Protein AF-A0A953QFN7-F1 (afdb_monomer_lite)

Sequence (109 aa):
MPQNYFYPYTQASRAEDKIPSMTYAILVENLIPLTDMGVIAPGNPITMLVAARLVDRTRIAQSGISAATIKRALGEYRAHPKAVFGIVKALEQALGVLARGPARAEAEA

Secondary structure (DSSP, 8-state):
--------HHHHHHHHTTGGGS-HHHHHHTHHHHHHTTSS-TT-HHHHHHHHHHT-HHHHHHTT--HHHHHHHHHHHHTSTT--HHHHHHHHHHHHHHHT-S--S-S--

pLDDT: mean 82.91, std 17.25, range [35.94, 97.12]

Foldseek 3Di:
DPPPPPDDPVVLVVVLVCLVVDQPLRLLVCVLVNLSNVNCAPPHVSVVVSLVQLLPLVSLLVRPDALVSLVVSLVVLVPRPRRDPSNNVSSVNSSVSRVCPPPDPPDDD

Radius of gyration: 15.21 Å; chains: 1; bounding box: 53×28×35 Å

Structure (mmCIF, N/CA/C/O backbone):
data_AF-A0A953QFN7-F1
#
_entry.id   AF-A0A953QFN7-F1
#
loop_
_atom_site.group_PDB
_atom_site.id
_atom_site.type_symbol
_atom_site.label_atom_id
_atom_site.label_alt_id
_atom_site.label_comp_id
_atom_site.label_asym_id
_atom_site.label_entity_id
_atom_site.label_seq_id
_atom_site.pdbx_PDB_ins_code
_atom_site.Cartn_x
_atom_site.Cartn_y
_atom_site.Cartn_z
_atom_site.occupancy
_atom_site.B_iso_or_equiv
_atom_site.auth_seq_id
_atom_site.auth_comp_id
_atom_site.auth_asym_id
_atom_site.auth_atom_id
_atom_site.pdbx_PDB_model_num
ATOM 1 N N . MET A 1 1 ? 23.139 6.203 -13.906 1.00 35.94 1 MET A N 1
ATOM 2 C CA . MET A 1 1 ? 23.116 4.732 -14.057 1.00 35.94 1 MET A CA 1
ATOM 3 C C . MET A 1 1 ? 21.763 4.243 -13.554 1.00 35.94 1 MET A C 1
ATOM 5 O O . MET A 1 1 ? 21.497 4.476 -12.380 1.00 35.94 1 MET A O 1
ATOM 9 N N . PRO A 1 2 ? 20.875 3.661 -14.376 1.00 39.25 2 PRO A N 1
ATOM 10 C CA . PRO A 1 2 ? 19.683 3.012 -13.839 1.00 39.25 2 PRO A CA 1
ATOM 11 C C . PRO A 1 2 ? 20.134 1.771 -13.058 1.00 39.25 2 PRO A C 1
ATOM 13 O O . PRO A 1 2 ? 20.810 0.906 -13.613 1.00 39.25 2 PRO A O 1
ATOM 16 N N . GLN A 1 3 ? 19.836 1.716 -11.757 1.00 38.84 3 GLN A N 1
ATOM 17 C CA . GLN A 1 3 ? 20.085 0.516 -10.963 1.00 38.84 3 GLN A CA 1
ATOM 18 C C . GLN A 1 3 ? 19.184 -0.599 -11.490 1.00 38.84 3 GLN A C 1
ATOM 20 O O . GLN A 1 3 ? 17.964 -0.580 -11.325 1.00 38.84 3 GLN A O 1
ATOM 25 N N . ASN A 1 4 ? 19.803 -1.550 -12.182 1.00 41.75 4 ASN A N 1
ATOM 26 C CA . ASN A 1 4 ? 19.145 -2.746 -12.663 1.00 41.75 4 ASN A CA 1
ATOM 27 C C . ASN A 1 4 ? 18.994 -3.686 -11.459 1.00 41.75 4 ASN A C 1
ATOM 29 O O . ASN A 1 4 ? 19.865 -4.510 -11.187 1.00 41.75 4 ASN A O 1
ATOM 33 N N . TYR A 1 5 ? 17.928 -3.489 -10.680 1.00 48.28 5 TYR A N 1
ATOM 34 C CA . TYR A 1 5 ? 17.570 -4.353 -9.558 1.00 48.28 5 TYR A CA 1
ATOM 35 C C . TYR A 1 5 ? 17.102 -5.707 -10.096 1.00 48.28 5 TYR A C 1
ATOM 37 O O . TYR A 1 5 ? 15.912 -5.973 -10.251 1.00 48.28 5 TYR A O 1
ATOM 45 N N . PHE A 1 6 ? 18.069 -6.551 -10.444 1.00 46.91 6 PHE A N 1
ATOM 46 C CA . PHE A 1 6 ? 17.843 -7.932 -10.833 1.00 46.91 6 PHE A CA 1
ATOM 47 C C . PHE A 1 6 ? 17.521 -8.725 -9.563 1.00 46.91 6 PHE A C 1
ATOM 49 O O . PHE A 1 6 ? 18.395 -9.317 -8.933 1.00 46.91 6 PHE A O 1
ATOM 56 N N . TYR A 1 7 ? 16.263 -8.681 -9.132 1.00 53.41 7 TYR A N 1
ATOM 57 C CA . TYR A 1 7 ? 15.794 -9.560 -8.072 1.00 53.41 7 TYR A CA 1
ATOM 58 C C . TYR A 1 7 ? 15.651 -10.974 -8.648 1.00 53.41 7 TYR A C 1
ATOM 60 O O . TYR A 1 7 ? 14.917 -11.163 -9.619 1.00 53.41 7 TYR A O 1
ATOM 68 N N . PRO A 1 8 ? 16.353 -11.984 -8.105 1.00 58.16 8 PRO A N 1
ATOM 69 C CA . PRO A 1 8 ? 16.196 -13.348 -8.582 1.00 58.16 8 PRO A CA 1
ATOM 70 C C . PRO A 1 8 ? 14.753 -13.808 -8.334 1.00 58.16 8 PRO A C 1
ATOM 72 O O . PRO A 1 8 ? 14.186 -13.531 -7.278 1.00 58.16 8 PRO A O 1
ATOM 75 N N . TYR A 1 9 ? 14.180 -14.543 -9.291 1.00 57.09 9 TYR A N 1
ATOM 76 C CA . TYR A 1 9 ? 12.810 -15.090 -9.269 1.00 57.09 9 TYR A CA 1
ATOM 77 C C . TYR A 1 9 ? 12.429 -15.758 -7.929 1.00 57.09 9 TYR A C 1
ATOM 79 O O . TYR A 1 9 ? 11.290 -15.687 -7.474 1.00 57.09 9 TYR A O 1
ATOM 87 N N . THR A 1 10 ? 13.414 -16.339 -7.238 1.00 64.06 10 THR A N 1
ATOM 88 C CA . THR A 1 10 ? 13.265 -16.961 -5.917 1.00 64.06 10 THR A CA 1
ATOM 89 C C . THR A 1 10 ? 12.910 -15.981 -4.797 1.00 64.06 10 THR A C 1
ATOM 91 O O . THR A 1 10 ? 12.255 -16.380 -3.839 1.00 64.06 10 THR A O 1
ATOM 94 N N . GLN A 1 11 ? 13.321 -14.714 -4.881 1.00 66.62 11 GLN A N 1
ATOM 95 C CA . GLN A 1 11 ? 12.973 -13.688 -3.895 1.00 66.62 11 GLN A CA 1
ATOM 96 C C . GLN A 1 11 ? 11.570 -13.126 -4.131 1.00 66.62 11 GLN A C 1
ATOM 98 O O . GLN A 1 11 ? 10.827 -12.975 -3.165 1.00 66.62 11 GLN A O 1
ATOM 103 N N . ALA A 1 12 ? 11.186 -12.899 -5.392 1.00 63.97 12 ALA A N 1
ATOM 104 C CA . ALA A 1 12 ? 9.841 -12.445 -5.749 1.00 63.97 12 ALA A CA 1
ATOM 105 C C . ALA A 1 12 ? 8.778 -13.478 -5.341 1.00 63.97 12 ALA A C 1
ATOM 107 O O . ALA A 1 12 ? 7.862 -13.152 -4.592 1.00 63.97 12 ALA A O 1
ATOM 108 N N . SER A 1 13 ? 8.974 -14.750 -5.700 1.00 67.81 13 SER A N 1
ATOM 109 C CA . SER A 1 13 ? 8.046 -15.833 -5.343 1.00 67.81 13 SER A CA 1
ATOM 110 C C . SER A 1 13 ? 7.926 -16.030 -3.820 1.00 67.81 13 SER A C 1
ATOM 112 O O . SER A 1 13 ? 6.826 -16.132 -3.287 1.00 67.81 13 SER A O 1
ATOM 114 N N . ARG A 1 14 ? 9.038 -15.948 -3.071 1.00 72.88 14 ARG A N 1
ATOM 115 C CA . ARG A 1 14 ? 9.002 -15.991 -1.594 1.00 72.88 14 ARG A CA 1
ATOM 116 C C . ARG A 1 14 ? 8.315 -14.780 -0.963 1.00 72.88 14 ARG A C 1
ATOM 118 O O . ARG A 1 14 ? 7.837 -14.877 0.167 1.00 72.88 14 ARG A O 1
ATOM 125 N N . ALA A 1 15 ? 8.345 -13.624 -1.622 1.00 73.31 15 ALA A N 1
ATOM 126 C CA . ALA A 1 15 ? 7.650 -12.432 -1.156 1.00 73.31 15 ALA A CA 1
ATOM 127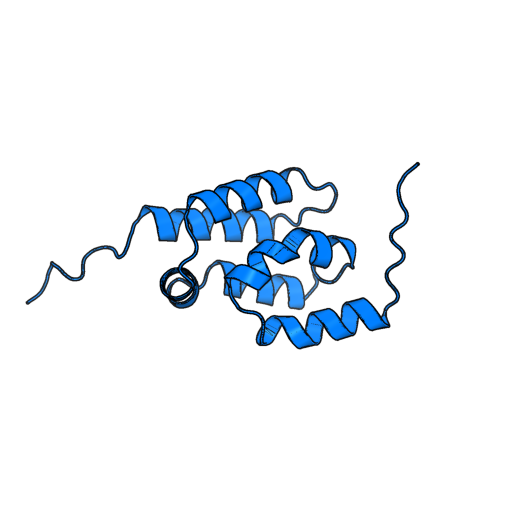 C C . ALA A 1 15 ? 6.142 -12.541 -1.423 1.00 73.31 15 ALA A C 1
ATOM 129 O O . ALA A 1 15 ? 5.357 -12.210 -0.535 1.00 73.31 15 ALA A O 1
ATOM 130 N N . GLU A 1 16 ? 5.747 -13.075 -2.583 1.00 77.44 16 GLU A N 1
ATOM 131 C CA . GLU A 1 16 ? 4.353 -13.371 -2.939 1.00 77.44 16 GLU A CA 1
ATOM 132 C C . GLU A 1 16 ? 3.671 -14.263 -1.896 1.00 77.44 16 GLU A C 1
ATOM 134 O O . GLU A 1 16 ? 2.623 -13.889 -1.367 1.00 77.44 16 GLU A O 1
ATOM 139 N N . ASP A 1 17 ? 4.321 -15.361 -1.499 1.00 83.00 17 ASP A N 1
ATOM 140 C CA . ASP A 1 17 ? 3.802 -16.300 -0.491 1.00 83.00 17 ASP A CA 1
ATOM 141 C C . ASP A 1 17 ? 3.548 -15.650 0.877 1.00 83.00 17 ASP A C 1
ATOM 143 O O . ASP A 1 17 ? 2.706 -16.094 1.660 1.00 83.00 17 ASP A O 1
ATOM 147 N N . LYS A 1 18 ? 4.277 -14.574 1.189 1.00 84.00 18 LYS A N 1
ATOM 148 C CA . LYS A 1 18 ? 4.175 -13.878 2.475 1.00 84.00 18 LYS A CA 1
ATOM 149 C C . LYS A 1 18 ? 3.087 -12.815 2.487 1.00 84.00 18 LYS A C 1
ATOM 151 O O . LYS A 1 18 ? 2.587 -12.509 3.572 1.00 84.00 18 LYS A O 1
ATOM 156 N N . ILE A 1 19 ? 2.682 -12.279 1.333 1.00 85.81 19 ILE A N 1
ATOM 157 C CA . ILE A 1 19 ? 1.670 -11.212 1.237 1.00 85.81 19 ILE A CA 1
ATOM 158 C C . ILE A 1 19 ? 0.370 -11.562 1.982 1.00 85.81 19 ILE A C 1
ATOM 160 O O . ILE A 1 19 ? -0.111 -10.707 2.731 1.00 85.81 19 ILE A O 1
ATOM 164 N N . PRO A 1 20 ? -0.190 -12.788 1.886 1.00 85.75 20 PRO A N 1
ATOM 165 C CA . PRO A 1 20 ? -1.364 -13.190 2.666 1.00 85.75 20 PRO A CA 1
ATOM 166 C C . PRO A 1 20 ? -1.182 -13.065 4.189 1.00 85.75 20 PRO A C 1
ATOM 168 O O . PRO A 1 20 ? -2.120 -12.690 4.894 1.00 85.75 20 PRO A O 1
ATOM 171 N N . SER A 1 21 ? 0.024 -13.313 4.697 1.00 84.81 21 SER A N 1
ATOM 172 C CA . SER A 1 21 ? 0.341 -13.274 6.132 1.00 84.81 21 SER A CA 1
ATOM 173 C C . SER A 1 21 ? 0.820 -11.914 6.652 1.00 84.81 21 SER A C 1
ATOM 175 O O . SER A 1 21 ? 0.830 -11.702 7.863 1.00 84.81 21 SER A O 1
ATOM 177 N N . MET A 1 22 ? 1.204 -10.978 5.774 1.00 88.44 22 MET A N 1
ATOM 178 C CA . MET A 1 22 ? 1.700 -9.663 6.196 1.00 88.44 22 MET A CA 1
ATOM 179 C C . MET A 1 22 ? 0.649 -8.914 7.015 1.00 88.44 22 MET A C 1
ATOM 181 O O . MET A 1 22 ? -0.546 -8.966 6.719 1.00 88.44 22 MET A O 1
ATOM 185 N N . THR A 1 23 ? 1.076 -8.165 8.028 1.00 89.75 23 THR A N 1
ATOM 186 C CA . THR A 1 23 ? 0.182 -7.192 8.662 1.00 89.75 23 THR A CA 1
ATOM 187 C C . THR A 1 23 ? -0.089 -6.046 7.689 1.00 89.75 23 THR A C 1
ATOM 189 O O . THR A 1 23 ? 0.649 -5.835 6.725 1.00 89.75 23 THR A O 1
ATOM 192 N N . TYR A 1 24 ? -1.163 -5.294 7.921 1.00 91.56 24 TYR A N 1
ATOM 193 C CA . TYR A 1 24 ? -1.485 -4.145 7.076 1.00 91.56 24 TYR A CA 1
ATOM 194 C C . TYR A 1 24 ? -0.351 -3.102 7.075 1.00 91.56 24 TYR A C 1
ATOM 196 O O . TYR A 1 24 ? 0.027 -2.615 6.014 1.00 91.56 24 TYR A O 1
ATOM 204 N N . ALA A 1 25 ? 0.240 -2.816 8.242 1.00 90.19 25 ALA A N 1
ATOM 205 C CA . ALA A 1 25 ? 1.361 -1.884 8.361 1.00 90.19 25 ALA A CA 1
ATOM 206 C C . ALA A 1 25 ? 2.590 -2.354 7.567 1.00 90.19 25 ALA A C 1
ATOM 208 O O . ALA A 1 25 ? 3.105 -1.600 6.745 1.00 90.19 25 ALA A O 1
ATOM 209 N N . ILE A 1 26 ? 2.977 -3.627 7.724 1.00 91.50 26 ILE A N 1
ATOM 210 C CA . ILE A 1 26 ? 4.093 -4.218 6.970 1.00 91.50 26 ILE A CA 1
ATOM 211 C C . ILE A 1 26 ? 3.821 -4.141 5.465 1.00 91.50 26 ILE A C 1
ATOM 213 O O . ILE A 1 26 ? 4.718 -3.803 4.698 1.00 91.50 26 ILE A O 1
ATOM 217 N N . LEU A 1 27 ? 2.589 -4.417 5.028 1.00 93.06 27 LEU A N 1
ATOM 218 C CA . LEU A 1 27 ? 2.228 -4.345 3.614 1.00 93.06 27 LEU A CA 1
ATOM 219 C C . LEU A 1 27 ? 2.411 -2.928 3.050 1.00 93.06 27 LEU A C 1
ATOM 221 O O . LEU A 1 27 ? 2.992 -2.779 1.980 1.00 93.06 27 LEU A O 1
ATOM 225 N N . VAL A 1 28 ? 1.951 -1.901 3.772 1.00 94.12 28 VAL A N 1
ATOM 226 C CA . VAL A 1 28 ? 2.086 -0.490 3.369 1.00 94.12 28 VAL A CA 1
ATOM 227 C C . VAL A 1 28 ? 3.553 -0.066 3.293 1.00 94.12 28 VAL A C 1
ATOM 229 O O . VAL A 1 28 ? 3.950 0.589 2.332 1.00 94.12 28 VAL A O 1
ATOM 232 N N . GLU A 1 29 ? 4.366 -0.457 4.272 1.00 92.44 29 GLU A N 1
ATOM 233 C CA . GLU A 1 29 ? 5.797 -0.126 4.321 1.00 92.44 29 GLU A CA 1
ATOM 234 C C . GLU A 1 29 ? 6.604 -0.803 3.204 1.00 92.44 29 GLU A C 1
ATOM 236 O O . GLU A 1 29 ? 7.636 -0.287 2.783 1.00 92.44 29 GLU A O 1
ATOM 241 N N . ASN A 1 30 ? 6.124 -1.937 2.682 1.00 94.06 30 ASN A N 1
ATOM 242 C CA . ASN A 1 30 ? 6.833 -2.729 1.677 1.00 94.06 30 ASN A CA 1
ATOM 243 C C . ASN A 1 30 ? 6.321 -2.535 0.239 1.00 94.06 30 ASN A C 1
ATOM 245 O O . ASN A 1 30 ? 6.781 -3.238 -0.660 1.00 94.06 30 ASN A O 1
ATOM 249 N N . LEU A 1 31 ? 5.422 -1.581 -0.033 1.00 94.75 31 LEU A N 1
ATOM 250 C CA . LEU A 1 31 ? 4.865 -1.391 -1.383 1.00 94.75 31 LEU A CA 1
ATOM 251 C C . LEU A 1 31 ? 5.928 -1.083 -2.446 1.00 94.75 31 LEU A C 1
ATOM 253 O O . LEU A 1 31 ? 5.865 -1.637 -3.545 1.00 94.75 31 LEU A O 1
ATOM 257 N N . ILE A 1 32 ? 6.904 -0.226 -2.131 1.00 94.38 32 ILE A N 1
ATOM 258 C CA . ILE A 1 32 ? 8.007 0.105 -3.048 1.00 94.38 32 ILE A CA 1
ATOM 259 C C . ILE A 1 32 ? 8.893 -1.130 -3.290 1.00 94.38 32 ILE A C 1
ATOM 261 O O . ILE A 1 32 ? 8.955 -1.561 -4.442 1.00 94.38 32 ILE A O 1
ATOM 265 N N . PRO A 1 33 ? 9.461 -1.790 -2.255 1.00 92.19 33 PRO A N 1
ATOM 266 C CA . PRO A 1 33 ? 10.230 -3.022 -2.441 1.00 92.19 33 PRO A CA 1
ATOM 267 C C . PRO A 1 33 ? 9.499 -4.107 -3.243 1.00 92.19 33 PRO A C 1
ATOM 269 O O . PRO A 1 33 ? 10.081 -4.719 -4.135 1.00 92.19 33 PRO A O 1
ATOM 272 N N . LEU A 1 34 ? 8.210 -4.339 -2.967 1.00 92.06 34 LEU A N 1
ATOM 273 C CA . LEU A 1 34 ? 7.397 -5.323 -3.693 1.00 92.06 34 LEU A CA 1
ATOM 274 C C . LEU A 1 34 ? 7.190 -4.938 -5.166 1.00 92.06 34 LEU A C 1
ATOM 276 O O . LEU A 1 34 ? 7.132 -5.807 -6.034 1.00 92.06 34 LEU A O 1
ATOM 280 N N . THR A 1 35 ? 7.115 -3.644 -5.467 1.00 93.88 35 THR A N 1
ATOM 281 C CA . THR A 1 35 ? 7.030 -3.148 -6.847 1.00 93.88 35 THR A CA 1
ATOM 282 C C . THR A 1 35 ? 8.373 -3.270 -7.566 1.00 93.88 35 THR A C 1
ATOM 284 O O . THR A 1 35 ? 8.420 -3.670 -8.728 1.00 93.88 35 THR A O 1
ATOM 287 N N . ASP A 1 36 ? 9.483 -2.996 -6.881 1.00 91.69 36 ASP A N 1
ATOM 288 C CA . ASP A 1 36 ? 10.824 -3.148 -7.450 1.00 91.69 36 ASP A CA 1
ATOM 289 C C . ASP A 1 36 ? 11.179 -4.599 -7.764 1.00 91.69 36 ASP A C 1
ATOM 291 O O . ASP A 1 36 ? 11.789 -4.862 -8.803 1.00 91.69 36 ASP A O 1
ATOM 295 N N . MET A 1 37 ? 10.720 -5.530 -6.925 1.00 87.31 37 MET A N 1
ATOM 296 C CA . MET A 1 37 ? 10.821 -6.975 -7.148 1.00 87.31 37 MET A CA 1
ATOM 297 C C . MET A 1 37 ? 9.919 -7.492 -8.281 1.00 87.31 37 MET A C 1
ATOM 299 O O . MET A 1 37 ? 10.036 -8.655 -8.656 1.00 87.31 37 MET A O 1
ATOM 303 N N . GLY A 1 38 ? 9.010 -6.669 -8.817 1.00 88.25 38 GLY A N 1
ATOM 304 C CA . GLY A 1 38 ? 8.039 -7.077 -9.840 1.00 88.25 38 GLY A CA 1
ATOM 305 C C . GLY A 1 38 ? 6.851 -7.885 -9.306 1.00 88.25 38 GLY A C 1
ATOM 306 O O . GLY A 1 38 ? 5.992 -8.291 -10.087 1.00 88.25 38 GLY A O 1
ATOM 307 N N . VAL A 1 39 ? 6.767 -8.076 -7.985 1.00 90.19 39 VAL A N 1
ATOM 308 C CA . VAL A 1 39 ? 5.638 -8.735 -7.310 1.00 90.19 39 VAL A CA 1
ATOM 309 C C . VAL A 1 39 ? 4.366 -7.905 -7.478 1.00 90.19 39 VAL A C 1
ATOM 311 O O . VAL A 1 39 ? 3.300 -8.421 -7.807 1.00 90.19 39 VAL A O 1
ATOM 314 N N . ILE A 1 40 ? 4.490 -6.588 -7.300 1.00 93.75 40 ILE A N 1
ATOM 315 C CA . ILE A 1 40 ? 3.441 -5.632 -7.644 1.00 93.75 40 ILE A CA 1
ATOM 316 C C . ILE A 1 40 ? 3.737 -5.104 -9.046 1.00 93.75 40 ILE A C 1
ATOM 318 O O . ILE A 1 40 ? 4.576 -4.226 -9.237 1.00 93.75 40 ILE A O 1
ATOM 322 N N . ALA A 1 41 ? 3.029 -5.647 -10.029 1.00 92.00 41 ALA A N 1
ATOM 323 C CA . ALA A 1 41 ? 3.123 -5.248 -11.428 1.00 92.00 41 ALA A CA 1
ATOM 324 C C . ALA A 1 41 ? 1.730 -5.155 -12.080 1.00 92.00 41 ALA A C 1
ATOM 326 O O . ALA A 1 41 ? 0.781 -5.810 -11.625 1.00 92.00 41 ALA A O 1
ATOM 327 N N . PRO A 1 42 ? 1.564 -4.352 -13.146 1.00 87.88 42 PRO A N 1
ATOM 328 C CA . PRO A 1 42 ? 0.321 -4.319 -13.912 1.00 87.88 42 PRO A CA 1
ATOM 329 C C . PRO A 1 42 ? -0.057 -5.716 -14.422 1.00 87.88 42 PRO A C 1
ATOM 331 O O . PRO A 1 42 ? 0.789 -6.438 -14.939 1.00 87.88 42 PRO A O 1
ATOM 334 N N . GLY A 1 43 ? -1.325 -6.104 -14.267 1.00 85.12 43 GLY A N 1
ATOM 335 C CA . GLY A 1 43 ? -1.825 -7.410 -14.717 1.00 85.12 43 GLY A CA 1
ATOM 336 C C . GLY A 1 43 ? -1.444 -8.611 -13.839 1.00 85.12 43 GLY A C 1
ATOM 337 O O . GLY A 1 43 ? -1.911 -9.711 -14.118 1.00 85.12 43 GLY A O 1
ATOM 338 N N . ASN A 1 44 ? -0.654 -8.431 -12.772 1.00 87.44 44 ASN A N 1
ATOM 339 C CA . ASN A 1 44 ? -0.334 -9.510 -11.832 1.00 87.44 44 ASN A CA 1
ATOM 340 C C . ASN A 1 44 ? -1.505 -9.733 -10.838 1.00 87.44 44 ASN A C 1
ATOM 342 O O . ASN A 1 44 ? -1.928 -8.773 -10.183 1.00 87.44 44 ASN A O 1
ATOM 346 N N . PRO A 1 45 ? -2.021 -10.968 -10.664 1.00 88.44 45 PRO A N 1
ATOM 347 C CA . PRO A 1 45 ? -3.045 -11.288 -9.662 1.00 88.44 45 PRO A CA 1
ATOM 348 C C . PRO A 1 45 ? -2.673 -10.881 -8.229 1.00 88.44 45 PRO A C 1
ATOM 350 O O . PRO A 1 45 ? -3.535 -10.465 -7.453 1.00 88.44 45 PRO A O 1
ATOM 353 N N . ILE A 1 46 ? -1.387 -10.933 -7.878 1.00 90.56 46 ILE A N 1
ATOM 354 C CA . ILE A 1 46 ? -0.902 -10.519 -6.559 1.00 90.56 46 ILE A CA 1
ATOM 355 C C . ILE A 1 46 ? -1.124 -9.022 -6.336 1.00 90.56 46 ILE A C 1
ATOM 357 O O . ILE A 1 46 ? -1.549 -8.618 -5.254 1.00 90.56 46 ILE A O 1
ATOM 361 N N . THR A 1 47 ? -0.954 -8.193 -7.366 1.00 93.50 47 THR A N 1
ATOM 362 C CA . THR A 1 47 ? -1.292 -6.764 -7.308 1.00 93.50 47 THR A CA 1
ATOM 363 C C . THR A 1 47 ? -2.758 -6.548 -6.941 1.00 93.50 47 THR A C 1
ATOM 365 O O . THR A 1 47 ? -3.068 -5.655 -6.152 1.00 93.50 47 THR A O 1
ATOM 368 N N . MET A 1 48 ? -3.669 -7.371 -7.473 1.00 92.44 48 MET A N 1
ATOM 369 C CA . MET A 1 48 ? -5.095 -7.290 -7.139 1.00 92.44 48 MET A CA 1
ATOM 370 C C . MET A 1 48 ? -5.350 -7.670 -5.679 1.00 92.44 48 MET A C 1
ATOM 372 O O . MET A 1 48 ? -6.116 -6.987 -5.001 1.00 92.44 48 MET A O 1
ATOM 376 N N . LEU A 1 49 ? -4.672 -8.703 -5.169 1.00 92.81 49 LEU A N 1
ATOM 377 C CA . LEU A 1 49 ? -4.737 -9.078 -3.755 1.00 92.81 49 LEU A CA 1
ATOM 378 C C . LEU A 1 49 ? -4.228 -7.946 -2.851 1.00 92.81 49 LEU A C 1
ATOM 380 O O . LEU A 1 49 ? -4.876 -7.611 -1.860 1.00 92.81 49 LEU A O 1
ATOM 384 N N . VAL A 1 50 ? -3.092 -7.332 -3.192 1.00 94.38 50 VAL A N 1
ATOM 385 C CA . VAL A 1 50 ? -2.548 -6.188 -2.447 1.00 94.38 50 VAL A CA 1
ATOM 386 C C . VAL A 1 50 ? -3.542 -5.026 -2.458 1.00 94.38 50 VAL A C 1
ATOM 388 O O . VAL A 1 50 ? -3.849 -4.487 -1.397 1.00 94.38 50 VAL A O 1
ATOM 391 N N . ALA A 1 51 ? -4.105 -4.682 -3.620 1.00 95.06 51 ALA A N 1
ATOM 392 C CA . ALA A 1 51 ? -5.112 -3.629 -3.736 1.00 95.06 51 ALA A CA 1
ATOM 393 C C . ALA A 1 51 ? -6.348 -3.917 -2.868 1.00 95.06 51 ALA A C 1
ATOM 395 O O . ALA A 1 51 ? -6.777 -3.047 -2.114 1.00 95.06 51 ALA A O 1
ATOM 396 N N . ALA A 1 52 ? -6.877 -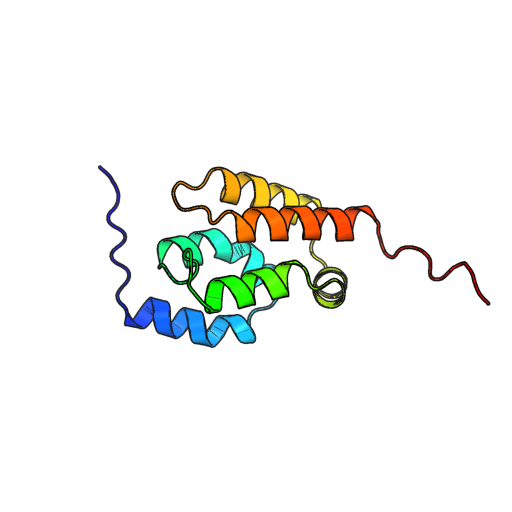5.145 -2.912 1.00 93.50 52 ALA A N 1
ATOM 397 C CA . ALA A 1 52 ? -8.025 -5.563 -2.108 1.00 93.50 52 ALA A CA 1
ATOM 398 C C . ALA A 1 52 ? -7.756 -5.422 -0.602 1.00 93.50 52 ALA A C 1
ATOM 400 O O . ALA A 1 52 ? -8.607 -4.954 0.151 1.00 93.50 52 ALA A O 1
ATOM 401 N N . ARG A 1 53 ? -6.545 -5.770 -0.159 1.00 93.38 53 ARG A N 1
ATOM 402 C CA . ARG A 1 53 ? -6.142 -5.632 1.245 1.00 93.38 53 ARG A CA 1
ATOM 403 C C . ARG A 1 53 ? -5.968 -4.183 1.680 1.00 93.38 53 ARG A C 1
ATOM 405 O O . ARG A 1 53 ? -6.266 -3.870 2.827 1.00 93.38 53 ARG A O 1
ATOM 412 N N . LEU A 1 54 ? -5.485 -3.317 0.790 1.00 94.25 54 LEU A N 1
ATOM 413 C CA . LEU A 1 54 ? -5.309 -1.890 1.064 1.00 94.25 54 LEU A CA 1
ATOM 414 C C . LEU A 1 54 ? -6.642 -1.153 1.232 1.00 94.25 54 LEU A C 1
ATOM 416 O O . LEU A 1 54 ? -6.672 -0.125 1.893 1.00 94.25 54 LEU A O 1
ATOM 420 N N . VAL A 1 55 ? -7.739 -1.667 0.671 1.00 94.06 55 VAL A N 1
ATOM 421 C CA . VAL A 1 55 ? -9.076 -1.050 0.782 1.00 94.06 55 VAL A CA 1
ATOM 422 C C . VAL A 1 55 ? -9.969 -1.706 1.842 1.00 94.06 55 VAL A C 1
ATOM 424 O O . VAL A 1 55 ? -11.092 -1.252 2.075 1.00 94.06 55 VAL A O 1
ATOM 427 N N . ASP A 1 56 ? -9.486 -2.762 2.501 1.00 92.19 56 ASP A N 1
ATOM 428 C CA . ASP A 1 56 ? -10.213 -3.482 3.546 1.00 92.19 56 ASP A CA 1
ATOM 429 C C . ASP A 1 56 ? -10.340 -2.616 4.810 1.00 92.19 56 ASP A C 1
ATOM 431 O O . ASP A 1 56 ? -9.396 -2.439 5.583 1.00 92.19 56 ASP A O 1
ATOM 435 N N . ARG A 1 57 ? -11.546 -2.081 5.027 1.00 87.88 57 ARG A N 1
ATOM 436 C CA . ARG A 1 57 ? -11.861 -1.165 6.135 1.00 87.88 57 ARG A CA 1
ATOM 437 C C . ARG A 1 57 ? -11.595 -1.775 7.503 1.00 87.88 57 ARG A C 1
ATOM 439 O O . ARG A 1 57 ? -11.098 -1.079 8.386 1.00 87.88 57 ARG A O 1
ATOM 446 N N . THR A 1 58 ? -11.913 -3.055 7.675 1.00 87.69 58 THR A N 1
ATOM 447 C CA . THR A 1 58 ? -11.736 -3.760 8.946 1.00 87.69 58 THR A CA 1
ATOM 448 C C . THR A 1 58 ? -10.254 -3.867 9.268 1.00 87.69 58 THR A C 1
ATOM 450 O O . THR A 1 58 ? -9.836 -3.551 10.380 1.00 87.69 58 T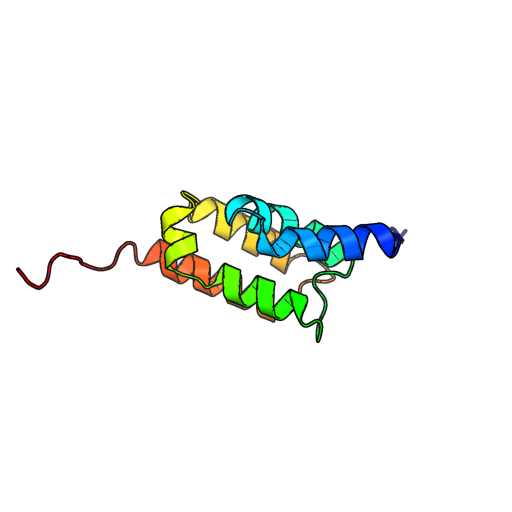HR A O 1
ATOM 453 N N . ARG A 1 59 ? -9.433 -4.215 8.270 1.00 87.31 59 ARG A N 1
ATOM 454 C CA . ARG A 1 59 ? -7.974 -4.269 8.430 1.00 87.31 59 ARG A CA 1
ATOM 455 C C . ARG A 1 59 ? -7.365 -2.902 8.679 1.00 87.31 59 ARG A C 1
ATOM 457 O O . ARG A 1 59 ? -6.500 -2.794 9.540 1.00 87.31 59 ARG A O 1
ATOM 464 N N . ILE A 1 60 ? -7.817 -1.871 7.968 1.00 89.00 60 ILE A N 1
ATOM 465 C CA . ILE A 1 60 ? -7.364 -0.493 8.185 1.00 89.00 60 ILE A CA 1
ATOM 466 C C . ILE A 1 60 ? -7.633 -0.082 9.637 1.00 89.00 60 ILE A C 1
ATOM 468 O O . ILE A 1 60 ? -6.708 0.347 10.324 1.00 89.00 60 ILE A O 1
ATOM 472 N N . ALA A 1 61 ? -8.860 -0.282 10.129 1.00 86.31 61 ALA A N 1
ATOM 473 C CA . ALA A 1 61 ? -9.246 0.078 11.492 1.00 86.31 61 ALA A CA 1
ATOM 474 C C . ALA A 1 61 ? -8.456 -0.702 12.558 1.00 86.31 61 ALA A C 1
ATOM 476 O O . ALA A 1 61 ? -8.001 -0.122 13.539 1.00 86.31 61 ALA A O 1
ATOM 477 N N . GLN A 1 62 ? -8.241 -2.003 12.346 1.00 87.12 62 GLN A N 1
ATOM 478 C CA . GLN A 1 62 ? -7.508 -2.868 13.279 1.00 87.12 62 GLN A CA 1
ATOM 479 C C . GLN A 1 62 ? -5.985 -2.694 13.216 1.00 87.12 62 GLN A C 1
ATOM 481 O O . GLN A 1 62 ? -5.278 -3.147 14.111 1.00 87.12 62 GLN A O 1
ATOM 486 N N . SER A 1 63 ? -5.455 -2.062 12.166 1.00 86.62 63 SER A N 1
ATOM 487 C CA . SER A 1 63 ? -4.008 -1.953 11.960 1.00 86.62 63 SER A CA 1
ATOM 488 C C . SER A 1 63 ? -3.306 -0.968 12.894 1.00 86.62 63 SER A C 1
ATOM 490 O O . SER A 1 63 ? -2.081 -1.006 12.986 1.00 86.62 63 SER A O 1
ATOM 492 N N . GLY A 1 64 ? -4.050 -0.050 13.523 1.00 86.25 64 GLY A N 1
ATOM 493 C CA . GLY A 1 64 ? -3.477 1.054 14.298 1.00 86.25 64 GLY A CA 1
ATOM 494 C C . GLY A 1 64 ? -2.664 2.054 13.461 1.00 86.25 64 GLY A C 1
ATOM 495 O O . GLY A 1 64 ? -1.987 2.913 14.024 1.00 86.25 64 GLY A O 1
ATOM 496 N N . ILE A 1 65 ? -2.701 1.961 12.125 1.00 90.56 65 ILE A N 1
ATOM 497 C CA . ILE A 1 65 ? -1.936 2.848 11.250 1.00 90.56 65 ILE A CA 1
ATOM 498 C C . ILE A 1 65 ? -2.545 4.251 11.226 1.00 90.56 65 ILE A C 1
ATOM 500 O O . ILE A 1 65 ? -3.757 4.435 11.102 1.00 90.56 65 ILE A O 1
ATOM 504 N N . SER A 1 66 ? -1.691 5.268 11.316 1.00 90.50 66 SER A N 1
ATOM 505 C CA . SER A 1 66 ? -2.147 6.655 11.252 1.00 90.50 66 SER A CA 1
ATOM 506 C C . SER A 1 66 ? -2.440 7.088 9.810 1.00 90.50 66 SER A C 1
ATOM 508 O O . SER A 1 66 ? -1.782 6.651 8.859 1.00 90.50 66 SER A O 1
ATOM 510 N N . ALA A 1 67 ? -3.367 8.035 9.641 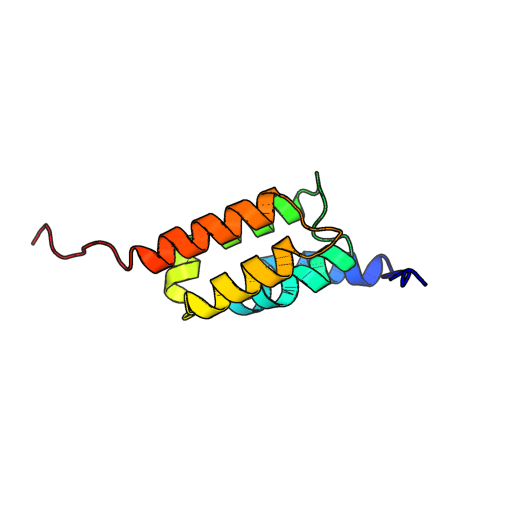1.00 91.81 67 ALA A N 1
ATOM 511 C CA . ALA A 1 67 ? -3.610 8.669 8.344 1.00 91.81 67 ALA A CA 1
ATOM 512 C C . ALA A 1 67 ? -2.346 9.358 7.791 1.00 91.81 67 ALA A C 1
ATOM 514 O O . ALA A 1 67 ? -2.121 9.358 6.582 1.00 91.81 67 ALA A O 1
ATOM 515 N N . ALA A 1 68 ? -1.485 9.895 8.664 1.00 92.38 68 ALA A N 1
ATOM 516 C CA . ALA A 1 68 ? -0.214 10.495 8.266 1.00 92.38 68 ALA A CA 1
ATOM 517 C C . ALA A 1 68 ? 0.730 9.464 7.623 1.00 92.38 68 ALA A C 1
ATOM 519 O O . ALA A 1 68 ? 1.341 9.756 6.595 1.00 92.38 68 ALA A O 1
ATOM 520 N N . THR A 1 69 ? 0.788 8.245 8.169 1.00 92.31 69 THR A N 1
ATOM 521 C CA . THR A 1 69 ? 1.597 7.146 7.622 1.00 92.31 69 THR A CA 1
ATOM 522 C C . THR A 1 69 ? 1.127 6.756 6.222 1.00 92.31 69 THR A C 1
ATOM 524 O O . THR A 1 69 ? 1.946 6.669 5.310 1.00 92.31 69 THR A O 1
ATOM 527 N N . ILE A 1 70 ? -0.186 6.593 6.015 1.00 94.25 70 ILE A N 1
ATOM 528 C CA . ILE A 1 70 ? -0.732 6.276 4.683 1.00 94.25 70 ILE A CA 1
ATOM 529 C C . ILE A 1 70 ? -0.501 7.430 3.707 1.00 94.25 70 ILE A C 1
ATOM 531 O O . ILE A 1 70 ? -0.173 7.198 2.547 1.00 94.25 70 ILE A O 1
ATOM 535 N N . LYS A 1 71 ? -0.618 8.683 4.162 1.00 95.19 71 LYS A N 1
ATOM 536 C CA . LYS A 1 71 ? -0.386 9.861 3.318 1.00 95.19 71 LYS A CA 1
ATOM 537 C C . LYS A 1 71 ? 1.065 9.938 2.854 1.00 95.19 71 LYS A C 1
ATOM 539 O O . LYS A 1 71 ? 1.306 10.226 1.683 1.00 95.19 71 LYS A O 1
ATOM 544 N N . ARG A 1 72 ? 2.014 9.648 3.749 1.00 95.19 72 ARG A N 1
ATOM 545 C CA . ARG A 1 72 ? 3.435 9.539 3.411 1.00 95.19 72 ARG A CA 1
ATOM 546 C C . ARG A 1 72 ? 3.666 8.419 2.396 1.00 95.19 72 ARG A C 1
ATOM 548 O O . ARG A 1 72 ? 4.216 8.692 1.336 1.00 95.19 72 ARG A O 1
ATOM 555 N N . ALA A 1 73 ? 3.163 7.213 2.671 1.00 95.06 73 ALA A N 1
ATOM 556 C CA . ALA A 1 73 ? 3.304 6.068 1.772 1.00 95.06 73 ALA A CA 1
ATOM 557 C C . ALA A 1 73 ? 2.699 6.336 0.382 1.00 95.06 73 ALA A C 1
ATOM 559 O O . ALA A 1 73 ? 3.302 5.995 -0.628 1.00 95.06 73 ALA A O 1
ATOM 560 N N . LEU A 1 74 ? 1.544 7.008 0.305 1.00 96.69 74 LEU A N 1
ATOM 561 C CA . LEU A 1 74 ? 0.941 7.440 -0.959 1.00 96.69 74 LEU A CA 1
ATOM 562 C C . LEU A 1 74 ? 1.836 8.425 -1.718 1.00 96.69 74 LEU A C 1
ATOM 564 O O . LEU A 1 74 ? 1.974 8.302 -2.933 1.00 96.69 74 LEU A O 1
ATOM 568 N N . GLY A 1 75 ? 2.423 9.401 -1.023 1.00 96.50 75 GLY A N 1
ATOM 569 C CA . GLY A 1 75 ? 3.339 10.365 -1.631 1.00 96.50 75 GLY A CA 1
ATOM 570 C C . GLY A 1 75 ? 4.579 9.689 -2.212 1.00 96.50 75 GLY A C 1
ATOM 571 O O . GLY A 1 75 ? 4.895 9.888 -3.383 1.00 96.50 75 GLY A O 1
ATOM 572 N N . GLU A 1 76 ? 5.228 8.844 -1.412 1.00 96.44 76 GLU A N 1
ATOM 573 C CA . GLU A 1 76 ? 6.416 8.082 -1.808 1.00 96.44 76 GLU A CA 1
ATOM 574 C C . GLU A 1 76 ? 6.106 7.122 -2.962 1.00 96.44 76 GLU A C 1
ATOM 576 O O . GLU A 1 76 ? 6.805 7.116 -3.975 1.00 96.44 76 GLU A O 1
ATOM 581 N N . TYR A 1 77 ? 5.012 6.362 -2.861 1.00 97.00 77 TYR A N 1
ATOM 582 C CA . TYR A 1 77 ? 4.633 5.397 -3.886 1.00 97.00 77 TYR A CA 1
ATOM 583 C C . TYR A 1 77 ? 4.233 6.073 -5.197 1.00 97.00 77 TYR A C 1
ATOM 585 O O . TYR A 1 77 ? 4.612 5.603 -6.261 1.00 97.00 77 TYR A O 1
ATOM 593 N N . ARG A 1 78 ? 3.505 7.197 -5.159 1.00 96.94 78 ARG A N 1
ATOM 594 C CA . ARG A 1 78 ? 3.114 7.932 -6.375 1.00 9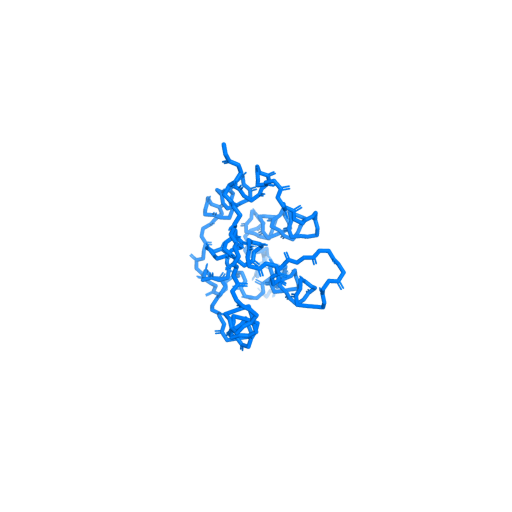6.94 78 ARG A CA 1
ATOM 595 C C . ARG A 1 78 ? 4.322 8.514 -7.115 1.00 96.94 78 ARG A C 1
ATOM 597 O O . ARG A 1 78 ? 4.283 8.606 -8.337 1.00 96.94 78 ARG A O 1
ATOM 604 N N . ALA A 1 79 ? 5.370 8.906 -6.393 1.00 95.69 79 ALA A N 1
ATOM 605 C CA . ALA A 1 79 ? 6.612 9.394 -6.989 1.00 95.69 79 ALA A CA 1
ATOM 606 C C . ALA A 1 79 ? 7.483 8.265 -7.575 1.00 95.69 79 ALA A C 1
ATOM 608 O O . ALA A 1 79 ? 8.465 8.541 -8.264 1.00 95.69 79 ALA A O 1
ATOM 609 N N . HIS A 1 80 ? 7.145 7.000 -7.309 1.00 94.94 80 HIS A N 1
ATOM 610 C CA . HIS A 1 80 ? 7.942 5.863 -7.733 1.00 94.94 80 HIS A CA 1
ATOM 611 C C . HIS A 1 80 ? 7.825 5.608 -9.254 1.00 94.94 80 HIS A C 1
ATOM 613 O O . HIS A 1 80 ? 6.710 5.519 -9.770 1.00 94.94 80 HIS A O 1
ATOM 619 N N . PRO A 1 81 ? 8.933 5.391 -9.994 1.00 93.38 81 PRO A N 1
ATOM 620 C CA . PRO A 1 81 ? 8.895 5.216 -11.454 1.00 93.38 81 PRO A CA 1
ATOM 621 C C . PRO A 1 81 ? 8.046 4.035 -11.943 1.00 93.38 81 PRO A C 1
ATOM 623 O O . PRO A 1 81 ? 7.523 4.062 -13.053 1.00 93.38 81 PRO A O 1
ATOM 626 N N . LYS A 1 82 ? 7.916 2.988 -11.120 1.00 93.81 82 LYS A N 1
ATOM 627 C CA . LYS A 1 82 ? 7.137 1.774 -11.422 1.00 93.81 82 LYS A CA 1
ATOM 628 C C . LYS A 1 82 ? 5.779 1.737 -10.712 1.00 93.81 82 LYS A C 1
ATOM 630 O O . LYS A 1 82 ? 5.189 0.669 -10.584 1.00 93.81 82 LYS A O 1
ATOM 635 N N . ALA A 1 83 ? 5.311 2.867 -10.182 1.00 94.62 83 ALA A N 1
ATOM 636 C CA . ALA A 1 83 ? 4.072 2.923 -9.415 1.00 94.62 83 ALA A CA 1
ATOM 637 C C . ALA A 1 83 ? 2.889 2.341 -10.198 1.00 94.62 83 ALA A C 1
ATOM 639 O O . ALA A 1 83 ? 2.588 2.765 -11.315 1.00 94.62 83 ALA A O 1
ATOM 640 N N . VAL A 1 84 ? 2.171 1.399 -9.587 1.00 95.62 84 VAL A N 1
ATOM 641 C CA . VAL A 1 84 ? 0.966 0.835 -10.196 1.00 95.62 84 VAL A CA 1
ATOM 642 C C . VAL A 1 84 ? -0.250 1.675 -9.815 1.00 95.62 84 VAL A C 1
ATOM 644 O O . VAL A 1 84 ? -0.576 1.826 -8.637 1.00 95.62 84 VAL A O 1
ATOM 647 N N . PHE A 1 85 ? -0.968 2.187 -10.819 1.00 94.44 85 PHE A N 1
ATOM 648 C CA . PHE A 1 85 ? -2.122 3.075 -10.623 1.00 94.44 85 PHE A CA 1
ATOM 649 C C . PHE A 1 85 ? -3.193 2.494 -9.685 1.00 94.44 85 PHE A C 1
ATOM 651 O O . PHE A 1 85 ? -3.727 3.209 -8.838 1.00 94.44 85 PHE A O 1
ATOM 658 N N . GLY A 1 86 ? -3.471 1.189 -9.780 1.00 94.19 86 GLY A N 1
ATOM 659 C CA . GLY A 1 86 ? -4.427 0.514 -8.894 1.00 94.19 86 GLY A CA 1
ATOM 660 C C . GLY A 1 86 ? -4.042 0.593 -7.412 1.00 94.19 86 GLY A C 1
ATOM 661 O O . GLY A 1 86 ? -4.904 0.813 -6.566 1.00 94.19 86 GLY A O 1
ATOM 662 N N . ILE A 1 87 ? -2.746 0.510 -7.098 1.00 96.75 87 ILE A N 1
ATOM 663 C CA . ILE A 1 87 ? -2.235 0.636 -5.726 1.00 96.75 87 ILE A CA 1
ATOM 664 C C . ILE A 1 87 ? -2.320 2.086 -5.241 1.00 96.75 87 ILE A C 1
ATOM 666 O O . ILE A 1 87 ? -2.726 2.329 -4.106 1.00 96.75 87 ILE A O 1
ATOM 670 N N . VAL A 1 88 ? -2.036 3.059 -6.114 1.00 97.12 88 VAL A N 1
ATOM 671 C CA . VAL A 1 88 ? -2.230 4.488 -5.808 1.00 97.12 88 VAL A CA 1
ATOM 672 C C . VAL A 1 88 ? -3.691 4.760 -5.430 1.00 97.12 88 VAL A C 1
ATOM 674 O O . VAL A 1 88 ? -3.957 5.386 -4.405 1.00 97.12 88 VAL A O 1
ATOM 677 N N . LYS A 1 89 ? -4.649 4.243 -6.211 1.00 96.81 89 LYS A N 1
ATOM 678 C CA . LYS A 1 89 ? -6.083 4.385 -5.914 1.00 96.81 89 LYS A CA 1
ATOM 679 C C . LYS A 1 89 ? -6.507 3.667 -4.639 1.00 96.81 89 LYS A C 1
ATOM 681 O O . LYS A 1 89 ? -7.305 4.218 -3.883 1.00 96.81 89 LYS A O 1
ATOM 686 N N . ALA A 1 90 ? -5.941 2.499 -4.358 1.00 96.06 90 ALA A N 1
ATOM 687 C CA . ALA A 1 90 ? -6.204 1.791 -3.114 1.00 96.06 90 ALA A CA 1
ATOM 688 C C . ALA A 1 90 ? -5.731 2.588 -1.881 1.00 96.06 90 ALA A C 1
ATOM 690 O O . ALA A 1 90 ? -6.473 2.716 -0.910 1.00 96.06 90 ALA A O 1
ATOM 691 N N . LEU A 1 91 ? -4.547 3.208 -1.938 1.00 96.44 91 LEU A N 1
ATOM 692 C CA . LEU A 1 91 ? -4.033 4.071 -0.865 1.00 96.44 91 LEU A CA 1
ATOM 693 C C . LEU A 1 91 ? -4.863 5.351 -0.675 1.00 96.44 91 LEU A C 1
ATOM 695 O O . LEU A 1 91 ? -5.115 5.761 0.459 1.00 96.44 91 LEU A O 1
ATOM 699 N N . GLU A 1 92 ? -5.325 5.976 -1.764 1.00 95.81 92 GLU A N 1
ATOM 700 C CA . GLU A 1 92 ? -6.265 7.107 -1.696 1.00 95.81 92 GLU A CA 1
ATOM 701 C C . GLU A 1 92 ? -7.570 6.711 -0.986 1.00 95.81 92 GLU A C 1
ATOM 703 O O . GLU A 1 92 ? -8.073 7.452 -0.138 1.00 95.81 92 GLU A O 1
ATOM 708 N N . GLN A 1 93 ? -8.104 5.524 -1.288 1.00 94.31 93 GLN A N 1
ATOM 709 C CA . GLN A 1 93 ? -9.294 5.003 -0.617 1.00 94.31 93 GLN A CA 1
ATOM 710 C C . GLN A 1 93 ? -9.033 4.695 0.859 1.00 94.31 93 GLN A C 1
ATOM 712 O O . GLN A 1 93 ? -9.859 5.057 1.697 1.00 94.31 93 GLN A O 1
ATOM 717 N N . ALA A 1 94 ? -7.882 4.109 1.197 1.00 93.88 94 ALA A N 1
ATOM 718 C CA . ALA A 1 94 ? -7.490 3.848 2.580 1.00 93.88 94 ALA A CA 1
ATOM 719 C C . ALA A 1 94 ? -7.430 5.134 3.421 1.00 93.88 94 ALA A C 1
ATOM 721 O O . ALA A 1 94 ? -7.940 5.176 4.542 1.00 93.88 94 ALA A O 1
ATOM 722 N N . LEU A 1 95 ? -6.886 6.220 2.857 1.00 92.94 95 LEU A N 1
ATOM 723 C CA . LEU A 1 95 ? -6.935 7.547 3.481 1.00 92.94 95 LEU A CA 1
ATOM 724 C C . LEU A 1 95 ? -8.365 8.031 3.687 1.00 92.94 95 LEU A C 1
ATOM 726 O O . LEU A 1 95 ? -8.682 8.564 4.746 1.00 92.94 95 LEU A O 1
ATOM 730 N N . GLY A 1 96 ? -9.230 7.828 2.694 1.00 90.06 96 GLY A N 1
ATOM 731 C CA . GLY A 1 96 ? -10.646 8.159 2.796 1.00 90.06 96 GLY A CA 1
ATOM 732 C C . GLY A 1 96 ? -11.367 7.397 3.911 1.00 90.06 96 GLY A C 1
ATOM 733 O O . GLY A 1 96 ? -12.283 7.951 4.513 1.00 90.06 96 GLY A O 1
ATOM 734 N N . VAL A 1 97 ? -10.960 6.159 4.207 1.00 89.12 97 VAL A N 1
ATOM 735 C CA . VAL A 1 97 ? -11.489 5.367 5.330 1.00 89.12 97 VAL A CA 1
ATOM 736 C C . VAL A 1 97 ? -11.016 5.943 6.663 1.00 89.12 97 VAL A C 1
ATOM 738 O O . VAL A 1 97 ? -11.841 6.199 7.534 1.00 89.12 97 VAL A O 1
ATOM 741 N N . LEU A 1 98 ? -9.716 6.220 6.809 1.00 87.50 98 LEU A N 1
ATOM 742 C CA . LEU A 1 98 ? -9.156 6.783 8.045 1.00 87.50 98 LEU A CA 1
ATOM 743 C C . LEU A 1 98 ? -9.681 8.195 8.341 1.00 87.50 98 LEU A C 1
ATOM 745 O O . LEU A 1 98 ? -9.942 8.525 9.493 1.00 87.50 98 LEU A O 1
ATOM 749 N N . ALA A 1 99 ? -9.876 9.018 7.309 1.00 83.12 99 ALA A N 1
ATOM 750 C CA . ALA A 1 99 ? -10.386 10.380 7.450 1.00 83.12 99 ALA A CA 1
ATOM 751 C C . ALA A 1 99 ? -11.863 10.437 7.873 1.00 83.12 99 ALA A C 1
ATOM 753 O O . ALA A 1 99 ? -12.285 11.421 8.473 1.00 83.12 99 ALA A O 1
ATOM 754 N N . ARG A 1 100 ? -12.653 9.397 7.574 1.00 74.56 100 ARG A N 1
ATOM 755 C CA . ARG A 1 100 ? -14.058 9.312 8.007 1.00 74.56 100 ARG A CA 1
ATOM 756 C C . ARG A 1 100 ? -14.202 8.854 9.460 1.00 74.56 100 ARG A C 1
ATOM 758 O O . ARG A 1 100 ? -15.311 8.928 9.984 1.00 74.56 100 ARG A O 1
ATOM 765 N N . GLY A 1 101 ? -13.112 8.410 10.099 1.00 60.28 101 GLY A N 1
ATOM 766 C CA . GLY A 1 101 ? -13.157 7.751 11.404 1.00 60.28 101 GLY A CA 1
ATOM 767 C C . GLY A 1 101 ? -14.097 6.535 11.396 1.00 60.28 101 GLY A C 1
ATOM 768 O O . GLY A 1 101 ? -14.652 6.178 10.352 1.00 60.28 101 GLY A O 1
ATOM 769 N N . PRO A 1 102 ? -14.318 5.870 12.539 1.00 52.56 102 PRO A N 1
ATOM 770 C CA . PRO A 1 102 ? -15.483 5.010 12.682 1.00 52.56 102 PRO A CA 1
ATOM 771 C C . PRO A 1 102 ? -16.724 5.903 12.551 1.00 52.56 102 PRO A C 1
ATOM 773 O O . PRO A 1 102 ? -17.130 6.576 13.495 1.00 52.56 102 PRO A O 1
ATOM 776 N N . ALA A 1 103 ? -17.293 5.983 11.351 1.00 48.88 103 ALA A N 1
ATOM 777 C CA . ALA A 1 103 ? -18.526 6.710 11.123 1.00 48.88 103 ALA A CA 1
ATOM 778 C C . ALA A 1 103 ? -19.644 6.042 11.941 1.00 48.88 103 ALA A C 1
ATOM 780 O O . ALA A 1 103 ? -20.165 5.009 11.539 1.00 48.88 103 ALA A O 1
ATOM 781 N N . ARG A 1 104 ? -19.964 6.657 13.088 1.00 49.22 104 ARG A N 1
ATOM 782 C CA . ARG A 1 104 ? -21.196 6.533 13.880 1.00 49.22 104 ARG A CA 1
ATOM 783 C C . ARG A 1 104 ? -21.655 5.101 14.191 1.00 49.22 104 ARG A C 1
ATOM 785 O O . ARG A 1 104 ? -22.501 4.550 13.502 1.00 49.22 104 ARG A O 1
ATOM 792 N N . ALA A 1 105 ? -21.215 4.598 15.342 1.00 47.44 105 ALA A N 1
ATOM 793 C CA . ALA A 1 105 ? -22.018 3.690 16.171 1.00 47.44 105 ALA A CA 1
ATOM 794 C C . ALA A 1 105 ? -22.909 4.474 17.169 1.00 47.44 105 ALA A C 1
ATOM 796 O O . ALA A 1 105 ? -23.261 3.968 18.224 1.00 47.44 105 ALA A O 1
ATOM 797 N N . GLU A 1 106 ? -23.254 5.725 16.844 1.00 47.19 106 GLU A N 1
ATOM 798 C CA . GLU A 1 106 ? -24.174 6.584 17.602 1.00 47.19 106 GLU A CA 1
ATOM 799 C C . GLU A 1 106 ? -25.220 7.139 16.629 1.00 47.19 106 GLU A C 1
ATOM 801 O O . GLU A 1 106 ? -25.186 8.302 16.229 1.00 47.19 106 GLU A O 1
ATOM 806 N N . ALA A 1 107 ? -26.075 6.251 16.131 1.00 47.19 107 ALA A N 1
ATOM 807 C CA . ALA A 1 107 ? -27.346 6.589 15.494 1.00 47.19 107 ALA A CA 1
ATOM 808 C C . ALA A 1 107 ? -28.209 5.320 15.383 1.00 47.19 107 ALA A C 1
ATOM 810 O O . ALA A 1 107 ? -28.619 4.986 14.284 1.00 47.19 107 ALA A O 1
ATOM 811 N N . GLU A 1 108 ? -28.374 4.58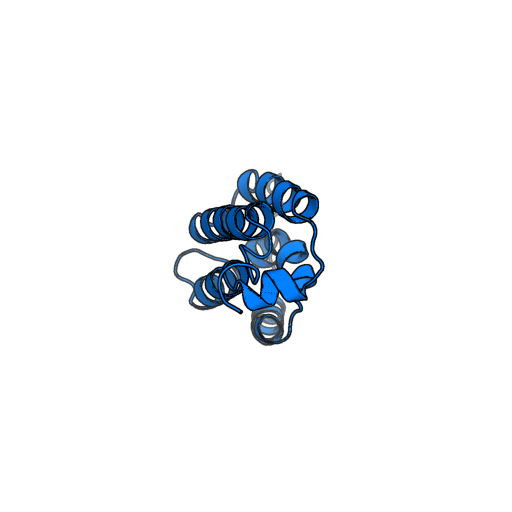1 16.488 1.00 44.91 108 GLU A N 1
ATOM 812 C CA . GLU A 1 108 ? -29.461 3.615 16.769 1.00 44.91 108 GLU A CA 1
ATOM 813 C C . GLU A 1 108 ? -29.082 2.774 18.003 1.00 44.91 108 GLU A C 1
ATOM 815 O O . GLU A 1 108 ? -28.453 1.726 17.876 1.00 44.91 108 GLU A O 1
ATOM 820 N N . ALA A 1 109 ? -29.418 3.276 19.197 1.00 39.88 109 ALA A N 1
ATOM 821 C CA . ALA A 1 109 ? -29.813 2.506 20.386 1.00 39.88 109 ALA A CA 1
ATOM 822 C C . ALA A 1 109 ? -30.269 3.472 21.487 1.00 39.88 109 ALA A C 1
ATOM 824 O O . ALA A 1 109 ? -29.470 4.369 21.841 1.00 39.88 109 ALA A O 1
#